Protein 6NYD (pdb70)

Nearest PDB structures (foldseek):
  6nyd-assembly1_C  TM=1.006E+00  e=3.359E-35  Saccharomyces cerevisiae S288C
  6nya-assembly2_F  TM=9.955E-01  e=5.295E-30  Saccharomyces cerevisiae S288C
  6nya-assembly1_C  TM=9.911E-01  e=9.909E-30  Saccharomyces cerevisiae S288C
  5d2m-assembly2_D  TM=8.992E-01  e=8.492E-16  Homo sapiens
  2grr-assembly1_A  TM=9.008E-01  e=1.162E-15  Homo sapiens

Structure (mmCIF, N/CA/C/O backbone):
data_6NYD
#
_entry.id   6NYD
#
_cell.length_a   40.084
_cell.length_b   49.022
_cell.length_c   103.684
_cell.angle_alpha   90.00
_cell.angle_beta   90.00
_cell.angle_gamma   90.00
#
_symmetry.space_group_name_H-M   'P 21 21 21'
#
loop_
_entity.id
_entity.type
_entity.pdbx_description
1 polymer 'Ubiquitin-conjugating enzyme E2-34 kDa'
2 non-polymer 'ZINC ION'
3 non-polymer 'ACETATE ION'
4 water water
#
loop_
_atom_site.group_PDB
_atom_site.id
_atom_site.type_symbol
_atom_site.label_atom_id
_atom_site.label_alt_id
_atom_site.label_comp_id
_atom_site.label_asym_id
_atom_site.label_entity_id
_atom_site.label_seq_id
_atom_site.pdbx_PDB_ins_code
_atom_site.Cartn_x
_atom_site.Cartn_y
_atom_site.Cartn_z
_atom_site.occupancy
_atom_site.B_iso_or_equiv
_atom_site.auth_seq_id
_atom_site.auth_comp_id
_atom_site.auth_asym_id
_atom_site.auth_atom_id
_atom_site.pdbx_PDB_model_num
ATOM 1 N N . SER A 1 5 ? 11.382 -5.885 7.661 1.00 45.97 3 SER C N 1
ATOM 2 C CA . SER A 1 5 ? 10.363 -6.601 8.463 1.00 70.01 3 SER C CA 1
ATOM 3 C C . SER A 1 5 ? 9.219 -7.142 7.619 1.00 62.01 3 SER C C 1
ATOM 4 O O . SER A 1 5 ? 9.104 -8.348 7.429 1.00 50.87 3 SER C O 1
ATOM 11 N N . ARG A 1 6 ? 8.329 -6.267 7.148 1.00 51.50 4 ARG C N 1
ATOM 12 C CA . ARG A 1 6 ? 7.584 -6.627 5.947 1.00 47.51 4 ARG C CA 1
ATOM 13 C C . ARG A 1 6 ? 8.561 -6.870 4.793 1.00 41.88 4 ARG C C 1
ATOM 14 O O . ARG A 1 6 ? 8.401 -7.819 4.004 1.00 38.46 4 ARG C O 1
ATOM 35 N N . LYS A 1 7 ? 9.592 -6.033 4.695 1.00 38.84 5 LYS C N 1
ATOM 36 C CA . LYS A 1 7 ? 10.665 -6.272 3.727 1.00 33.24 5 LYS C CA 1
ATOM 37 C C . LYS A 1 7 ? 11.360 -7.612 3.972 1.00 34.89 5 LYS C C 1
ATOM 38 O O . LYS A 1 7 ? 11.655 -8.354 3.021 1.00 31.90 5 LYS C O 1
ATOM 57 N N . SER A 1 8 ? 11.622 -7.954 5.233 1.00 34.28 6 SER C N 1
ATOM 58 C CA A SER A 1 8 ? 12.239 -9.244 5.528 0.56 30.52 6 SER C CA 1
ATOM 59 C CA B SER A 1 8 ? 12.238 -9.248 5.535 0.44 29.67 6 SER C CA 1
ATOM 60 C C . SER A 1 8 ? 11.341 -10.400 5.084 1.00 34.10 6 SER C C 1
ATOM 61 O O . SER A 1 8 ? 11.785 -11.326 4.388 1.00 30.66 6 SER C O 1
ATOM 74 N N . THR A 1 9 ? 10.064 -10.359 5.453 1.00 32.77 7 THR C N 1
ATOM 75 C CA . THR A 1 9 ? 9.140 -11.403 5.013 1.00 29.89 7 THR C CA 1
ATOM 76 C C . THR A 1 9 ? 9.071 -11.510 3.498 1.00 31.83 7 THR C C 1
ATOM 77 O O . THR A 1 9 ? 9.041 -12.614 2.949 1.00 28.82 7 THR C O 1
ATOM 88 N N . ALA A 1 10 ? 9.003 -10.371 2.798 1.00 32.14 8 ALA C N 1
ATOM 89 C CA . ALA A 1 10 ? 8.929 -10.389 1.346 1.00 28.99 8 ALA C CA 1
ATOM 90 C C . ALA A 1 10 ? 10.155 -11.044 0.755 1.00 26.57 8 ALA C C 1
ATOM 91 O O . ALA A 1 10 ? 10.059 -11.844 -0.177 1.00 25.67 8 ALA C O 1
ATOM 98 N N . SER A 1 11 ? 11.317 -10.733 1.315 1.00 24.95 9 SER C N 1
ATOM 99 C CA . SER A 1 11 ? 12.555 -11.251 0.744 1.00 24.19 9 SER C CA 1
ATOM 100 C C . SER A 1 11 ? 12.669 -12.766 0.900 1.00 26.22 9 SER C C 1
ATOM 101 O O . SER A 1 11 ? 13.192 -13.450 0.002 1.00 26.65 9 SER C O 1
ATOM 109 N N . SER A 1 12 ? 12.137 -13.306 1.986 1.00 25.60 10 SER C N 1
ATOM 110 C CA A SER A 1 12 ? 12.150 -14.753 2.182 0.77 28.91 10 SER C CA 1
ATOM 111 C CA B SER A 1 12 ? 12.141 -14.751 2.190 0.23 27.07 10 SER C CA 1
ATOM 112 C C . SER A 1 12 ? 11.171 -15.428 1.236 1.00 29.28 10 SER C C 1
ATOM 113 O O . SER A 1 12 ? 11.496 -16.467 0.633 1.00 27.56 10 SER C O 1
ATOM 126 N N . LEU A 1 13 ? 10.000 -14.830 1.054 1.00 27.99 11 LEU C N 1
ATOM 127 C CA A LEU A 1 13 ? 9.048 -15.391 0.104 0.57 26.76 11 LEU C CA 1
ATOM 128 C CA B LEU A 1 13 ? 9.043 -15.387 0.103 0.43 26.78 11 LEU C CA 1
ATOM 129 C C . LEU A 1 13 ? 9.606 -15.368 -1.316 1.00 29.34 11 LEU C C 1
ATOM 130 O O . LEU A 1 13 ? 9.461 -16.338 -2.077 1.00 28.37 11 LEU C O 1
ATOM 159 N N . LEU A 1 14 ? 10.232 -14.263 -1.710 1.00 24.08 12 LEU C N 1
ATOM 160 C CA . LEU A 1 14 ? 10.798 -14.177 -3.047 1.00 25.10 12 LEU C CA 1
ATOM 161 C C . LEU A 1 14 ? 11.934 -15.164 -3.226 1.00 25.64 12 LEU C C 1
ATOM 162 O O . LEU A 1 14 ? 12.089 -15.743 -4.305 1.00 26.42 12 LEU C O 1
ATOM 178 N N . LEU A 1 15 ? 12.753 -15.356 -2.196 1.00 25.80 13 LEU C N 1
ATOM 179 C CA . LEU A 1 15 ? 13.846 -16.318 -2.313 1.00 26.45 13 LEU C CA 1
ATOM 180 C C . LEU A 1 15 ? 13.317 -17.738 -2.516 1.00 27.08 13 LEU C C 1
ATOM 181 O O . LEU A 1 15 ? 13.85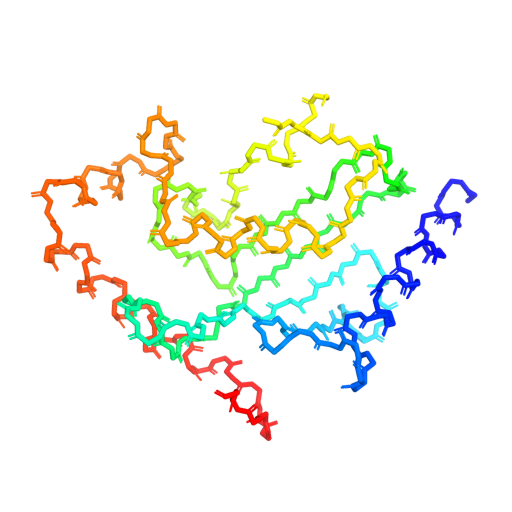3 -18.497 -3.332 1.00 29.95 13 LEU C O 1
ATOM 197 N N . ARG A 1 16 ? 12.233 -18.088 -1.841 1.00 27.94 14 ARG C N 1
ATOM 198 C CA . ARG A 1 16 ? 11.646 -19.419 -2.018 1.00 33.07 14 ARG C CA 1
ATOM 199 C C . ARG A 1 16 ? 11.252 -19.627 -3.470 1.00 33.37 14 ARG C C 1
ATOM 200 O O . ARG A 1 16 ? 11.580 -20.654 -4.076 1.00 36.11 14 ARG C O 1
ATOM 221 N N . GLN A 1 17 ? 10.581 -18.632 -4.053 1.00 26.65 15 GLN C N 1
ATOM 222 C CA . GLN A 1 17 ? 10.161 -18.723 -5.446 1.00 30.91 15 GLN C CA 1
ATOM 223 C C . GLN A 1 17 ? 11.339 -18.667 -6.398 1.00 29.91 15 GLN C C 1
ATOM 224 O O . GLN A 1 17 ? 11.362 -19.378 -7.413 1.00 32.32 15 GLN C O 1
ATOM 238 N N . TYR A 1 18 ? 12.319 -17.815 -6.111 1.00 28.62 16 TYR C N 1
ATOM 239 C CA . TYR A 1 18 ? 13.515 -17.810 -6.932 1.00 29.63 16 TYR C CA 1
ATOM 240 C C . TYR A 1 18 ? 14.116 -19.203 -7.002 1.00 36.40 16 TYR C C 1
ATOM 241 O O . TYR A 1 18 ? 14.517 -19.670 -8.072 1.00 33.27 16 TYR C O 1
ATOM 259 N N . ARG A 1 19 ? 14.223 -19.868 -5.855 1.00 32.54 17 ARG C N 1
ATOM 260 C CA . ARG A 1 19 ? 14.873 -21.176 -5.835 1.00 42.46 17 ARG C CA 1
ATOM 261 C C . ARG A 1 19 ? 14.088 -22.193 -6.650 1.00 45.13 17 ARG C C 1
ATOM 262 O O . ARG A 1 19 ? 14.671 -23.012 -7.362 1.00 45.30 17 ARG C O 1
ATOM 283 N N . GLU A 1 20 ? 12.767 -22.140 -6.579 1.00 35.30 18 GLU C N 1
ATOM 284 C CA . GLU A 1 20 ? 11.950 -23.021 -7.400 1.00 45.53 18 GLU C CA 1
ATOM 285 C C . GLU A 1 20 ? 12.182 -22.767 -8.888 1.00 58.17 18 GLU C C 1
ATOM 286 O O . GLU A 1 20 ? 12.343 -23.711 -9.665 1.00 62.04 18 GLU C O 1
ATOM 298 N N . LEU A 1 21 ? 12.195 -21.494 -9.307 1.00 34.83 19 LEU C N 1
ATOM 299 C CA . LEU A 1 21 ? 12.330 -21.148 -10.716 1.00 37.35 19 LEU C CA 1
ATOM 300 C C . LEU A 1 21 ? 13.758 -21.238 -11.225 1.00 38.86 19 LEU C C 1
ATOM 301 O O . LEU A 1 21 ? 13.983 -21.032 -12.423 1.00 37.83 19 LEU C O 1
ATOM 317 N N . THR A 1 22 ? 14.728 -21.520 -10.350 1.00 35.84 20 THR C N 1
ATOM 318 C CA . THR A 1 22 ? 16.091 -21.736 -10.796 1.00 33.05 20 THR C CA 1
ATOM 319 C C . THR A 1 22 ? 16.653 -23.096 -10.414 1.00 45.82 20 THR C C 1
ATOM 320 O O . THR A 1 22 ? 17.747 -23.437 -10.866 1.00 45.40 20 THR C O 1
ATOM 331 N N . ASP A 1 23 ? 15.950 -23.877 -9.636 1.00 43.35 21 ASP C N 1
ATOM 332 C CA . ASP A 1 23 ? 16.454 -25.203 -9.289 1.00 53.35 21 ASP C CA 1
ATOM 333 C C . ASP A 1 23 ? 16.405 -26.090 -10.531 1.00 54.21 21 ASP C C 1
ATOM 334 O O . ASP A 1 23 ? 15.379 -26.127 -11.212 1.00 48.02 21 ASP C O 1
ATOM 343 N N . PRO A 1 24 ? 17.478 -26.813 -10.860 1.00 63.67 22 PRO C N 1
ATOM 344 C CA . PRO A 1 24 ? 17.474 -27.591 -12.110 1.00 69.30 22 PRO C CA 1
ATOM 345 C C . PRO A 1 24 ? 16.238 -28.451 -12.320 1.00 66.50 22 PRO C C 1
ATOM 346 O O . PRO A 1 24 ? 15.828 -28.641 -13.472 1.00 67.57 22 PRO C O 1
ATOM 357 N N . LYS A 1 25 ? 15.624 -28.980 -11.263 1.00 62.62 23 LYS C N 1
ATOM 358 C CA . LYS A 1 25 ? 14.491 -29.879 -11.453 1.00 65.91 23 LYS C CA 1
ATOM 359 C C . LYS A 1 25 ? 13.147 -29.167 -11.422 1.00 67.77 23 LYS C C 1
ATOM 360 O O . LYS A 1 25 ? 12.136 -29.780 -11.774 1.00 75.22 23 LYS C O 1
ATOM 379 N N . LYS A 1 26 ? 13.103 -27.898 -11.010 1.00 52.52 24 LYS C N 1
ATOM 380 C CA . LYS A 1 26 ? 11.851 -27.160 -10.941 1.00 52.30 24 LYS C CA 1
ATOM 381 C C . LYS A 1 26 ? 11.789 -26.023 -11.944 1.00 46.67 24 LYS C C 1
ATOM 382 O O . LYS A 1 26 ? 10.702 -25.468 -12.153 1.00 51.93 24 LYS C O 1
ATOM 401 N N . ALA A 1 27 ? 12.916 -25.663 -12.556 1.00 51.94 25 ALA C N 1
ATOM 402 C CA . ALA A 1 27 ? 12.944 -24.516 -13.456 1.00 46.76 25 ALA C CA 1
ATOM 403 C C . ALA A 1 27 ? 12.075 -24.765 -14.675 1.00 52.36 25 ALA C C 1
ATOM 404 O O . ALA A 1 27 ? 11.917 -25.899 -15.148 1.00 44.01 25 ALA C O 1
ATOM 411 N N . ILE A 1 28 ? 11.539 -23.675 -15.202 1.00 39.38 26 ILE C N 1
ATOM 412 C CA . ILE A 1 28 ? 10.693 -23.694 -16.389 1.00 39.21 26 ILE C CA 1
ATOM 413 C C . ILE A 1 28 ? 11.543 -23.213 -17.561 1.00 39.19 26 ILE C C 1
ATOM 414 O O . ILE A 1 28 ? 12.088 -22.103 -17.492 1.00 37.86 26 ILE C O 1
ATOM 430 N N . PRO A 1 29 ? 11.706 -24.004 -18.623 1.00 41.03 27 PRO C N 1
ATOM 431 C CA . PRO A 1 29 ? 12.647 -23.616 -19.689 1.00 41.69 27 PRO C CA 1
ATOM 432 C C . PRO A 1 29 ? 12.271 -22.330 -20.407 1.00 40.60 27 PRO C C 1
ATOM 433 O O . PRO A 1 29 ? 13.141 -21.718 -21.033 1.00 40.58 27 PRO C O 1
ATOM 444 N N . SER A 1 30 ? 11.011 -21.909 -20.341 1.00 38.65 28 SER C N 1
ATOM 445 C CA . SER A 1 30 ? 10.595 -20.662 -20.974 1.00 37.52 28 SER C CA 1
ATOM 446 C C . SER A 1 30 ? 11.210 -19.423 -20.305 1.00 36.21 28 SER C C 1
ATOM 447 O O . SER A 1 30 ? 11.155 -18.334 -20.880 1.00 35.92 28 SER C O 1
ATOM 455 N N . PHE A 1 31 ? 11.717 -19.542 -19.087 1.00 35.68 29 PHE C N 1
ATOM 456 C CA . PHE A 1 31 ? 12.072 -18.380 -18.280 1.00 34.44 29 PHE C CA 1
ATOM 457 C C . PHE A 1 31 ? 13.452 -18.571 -17.691 1.00 39.99 29 PHE C C 1
ATOM 458 O O . PHE A 1 31 ? 13.635 -19.431 -16.833 1.00 39.54 29 PHE C O 1
ATOM 475 N N . HIS A 1 32 ? 14.392 -17.734 -18.088 1.00 35.69 30 HIS C N 1
ATOM 476 C CA . HIS A 1 32 ? 15.723 -17.742 -17.495 1.00 36.56 30 HIS C CA 1
ATOM 477 C C . HIS A 1 32 ? 15.809 -16.623 -16.462 1.00 37.39 30 HIS C C 1
ATOM 478 O O . HIS A 1 32 ? 15.609 -15.446 -16.793 1.00 36.54 30 HIS C O 1
ATOM 492 N N . ILE A 1 33 ? 16.087 -16.983 -15.218 1.00 35.05 31 ILE C N 1
ATOM 493 C CA . ILE A 1 33 ? 15.943 -16.062 -14.098 1.00 33.91 31 ILE C CA 1
ATOM 494 C C . ILE A 1 33 ? 17.313 -15.803 -13.485 1.00 34.93 31 ILE C C 1
ATOM 495 O O . ILE A 1 33 ? 18.053 -16.753 -13.203 1.00 36.16 31 ILE C O 1
ATOM 511 N N . GLU A 1 34 ? 17.639 -14.531 -13.287 1.00 34.78 32 GLU C N 1
ATOM 512 C CA . GLU A 1 34 ? 18.829 -14.108 -12.549 1.00 35.77 32 GLU C CA 1
ATOM 513 C C . GLU A 1 34 ? 18.448 -12.949 -11.640 1.00 34.87 32 GLU C C 1
ATOM 514 O O . GLU A 1 34 ? 17.421 -12.311 -11.833 1.00 33.85 32 GLU C O 1
ATOM 526 N N . LEU A 1 35 ? 19.254 -12.689 -10.613 1.00 35.51 33 LEU C N 1
ATOM 527 C CA . LEU A 1 35 ? 19.032 -11.503 -9.796 1.00 35.17 33 LEU C CA 1
ATOM 528 C C . LEU A 1 35 ? 19.921 -10.362 -10.274 1.00 36.66 33 LEU C C 1
ATOM 529 O O . LEU A 1 35 ? 21.034 -10.589 -10.739 1.00 38.23 33 LEU C O 1
ATOM 545 N N . GLU A 1 36 ? 19.456 -9.135 -10.099 1.00 36.61 34 GLU C N 1
ATOM 546 C CA . GLU A 1 36 ? 20.320 -7.996 -10.386 1.00 38.58 34 GLU C CA 1
ATOM 547 C C . GLU A 1 36 ? 21.571 -8.099 -9.521 1.00 39.87 34 GLU C C 1
ATOM 548 O O . GLU A 1 36 ? 21.482 -8.346 -8.322 1.00 39.22 34 GLU C O 1
ATOM 560 N N . ASP A 1 37 ? 22.746 -7.904 -10.137 1.00 42.06 35 ASP C N 1
ATOM 561 C CA . ASP A 1 37 ? 24.035 -8.016 -9.446 1.00 43.77 35 ASP C CA 1
ATOM 562 C C . ASP A 1 37 ? 24.230 -9.367 -8.774 1.00 48.36 35 ASP C C 1
ATOM 563 O O . ASP A 1 37 ? 25.088 -9.507 -7.887 1.00 44.20 35 ASP C O 1
ATOM 572 N N . ASP A 1 38 ? 23.477 -10.371 -9.210 1.00 41.48 36 ASP C N 1
ATOM 573 C CA A ASP A 1 38 ? 23.513 -11.707 -8.632 0.47 41.11 36 ASP C CA 1
ATOM 574 C CA B ASP A 1 38 ? 23.509 -11.711 -8.634 0.53 41.10 36 ASP C CA 1
ATOM 575 C C . ASP A 1 38 ? 23.134 -11.712 -7.154 1.00 40.33 36 ASP C C 1
ATOM 576 O O . ASP A 1 38 ? 23.371 -12.694 -6.463 1.00 44.14 36 ASP C O 1
ATOM 591 N N . SER A 1 39 ? 22.523 -10.642 -6.649 1.00 39.55 37 SER C N 1
ATOM 592 C CA . SER A 1 39 ? 22.240 -10.620 -5.215 1.00 39.32 37 SER C CA 1
ATOM 593 C C . SER A 1 39 ? 20.987 -9.869 -4.779 1.00 38.00 37 SER C C 1
ATOM 594 O O . SER A 1 39 ? 20.548 -10.054 -3.644 1.00 38.69 37 SER C O 1
ATOM 602 N N . ASN A 1 40 ? 20.376 -9.051 -5.643 1.00 36.20 38 ASN C N 1
ATOM 603 C CA . ASN A 1 40 ? 19.232 -8.223 -5.237 1.00 35.75 38 ASN C CA 1
ATOM 604 C C . ASN A 1 40 ? 17.955 -9.030 -5.406 1.00 27.13 38 ASN C C 1
ATOM 605 O O . ASN A 1 40 ? 17.457 -9.153 -6.515 1.00 27.79 38 ASN C O 1
ATOM 616 N N . ILE A 1 41 ? 17.401 -9.538 -4.294 1.00 29.20 39 ILE C N 1
ATOM 617 C CA . ILE A 1 41 ? 16.218 -10.388 -4.417 1.00 25.20 39 ILE C CA 1
ATOM 618 C C . ILE A 1 41 ? 14.999 -9.602 -4.848 1.00 27.81 39 ILE C C 1
ATOM 619 O O . ILE A 1 41 ? 13.993 -10.200 -5.242 1.00 25.84 39 ILE C O 1
ATOM 635 N N . PHE A 1 42 ? 15.054 -8.279 -4.820 1.00 25.72 40 PHE C N 1
ATOM 636 C CA . PHE A 1 42 ? 13.889 -7.491 -5.230 1.00 25.58 40 PHE C CA 1
ATOM 637 C C . PHE A 1 42 ? 13.924 -7.031 -6.669 1.00 27.46 40 PHE C C 1
ATOM 638 O O . PHE A 1 42 ? 12.969 -6.376 -7.111 1.00 28.95 40 PHE C O 1
ATOM 655 N N . THR A 1 43 ? 14.995 -7.311 -7.417 1.00 24.57 41 THR C N 1
ATOM 656 C CA . THR A 1 43 ? 15.033 -6.951 -8.827 1.00 24.06 41 THR C CA 1
ATOM 657 C C . THR A 1 43 ? 15.574 -8.146 -9.586 1.00 24.76 41 THR C C 1
ATOM 658 O O . THR A 1 43 ? 16.749 -8.508 -9.421 1.00 27.05 41 THR C O 1
ATOM 669 N N . TRP A 1 44 ? 14.725 -8.753 -10.421 1.00 23.93 42 TRP C N 1
ATOM 670 C CA . TRP A 1 44 ? 15.121 -9.942 -11.182 1.00 23.34 42 TRP C CA 1
ATOM 671 C C . TRP A 1 44 ? 15.317 -9.573 -12.650 1.00 26.47 42 TRP C C 1
ATOM 672 O O . TRP A 1 44 ? 14.474 -8.903 -13.233 1.00 26.06 42 TRP C O 1
ATOM 693 N N . ASN A 1 45 ? 16.399 -10.063 -13.253 1.00 25.70 43 ASN C N 1
ATOM 694 C CA . ASN A 1 45 ? 16.604 -9.941 -14.695 1.00 24.84 43 ASN C CA 1
ATOM 695 C C . ASN A 1 45 ? 16.158 -11.256 -15.320 1.00 27.58 43 ASN C C 1
ATOM 696 O O . ASN A 1 45 ? 16.646 -12.330 -14.973 1.00 30.78 43 ASN C O 1
ATOM 707 N N . ILE A 1 46 ? 15.182 -11.175 -16.197 1.00 26.12 44 ILE C N 1
ATOM 708 C CA . ILE A 1 46 ? 14.526 -12.348 -16.737 1.00 26.86 44 ILE C CA 1
ATOM 709 C C . ILE A 1 46 ? 14.764 -12.405 -18.233 1.00 31.92 44 ILE C C 1
ATOM 710 O O . ILE A 1 46 ? 14.737 -11.380 -18.916 1.00 32.90 44 ILE C O 1
ATOM 726 N N . GLY A 1 47 ? 15.011 -13.603 -18.737 1.00 27.85 45 GLY C N 1
ATOM 727 C CA . GLY A 1 47 ? 15.057 -13.788 -20.164 1.00 27.76 45 GLY C CA 1
ATOM 728 C C . GLY A 1 47 ? 13.826 -14.582 -20.538 1.00 29.08 45 GLY C C 1
ATOM 729 O O . GLY A 1 47 ? 13.639 -15.677 -20.018 1.00 29.72 45 GLY C O 1
ATOM 733 N N . VAL A 1 48 ? 12.940 -14.024 -21.367 1.00 30.40 46 VAL C N 1
ATOM 734 C CA . VAL A 1 48 ? 11.696 -14.681 -21.740 1.00 25.54 46 VAL C CA 1
ATOM 735 C C . VAL A 1 48 ? 11.885 -15.358 -23.087 1.00 26.74 46 VAL C C 1
ATOM 736 O O . VAL A 1 48 ? 12.301 -14.721 -24.064 1.00 30.40 46 VAL C O 1
ATOM 749 N N . MET A 1 49 ? 11.607 -16.659 -23.130 1.00 29.06 47 MET C N 1
ATOM 750 C CA . MET A 1 49 ? 11.711 -17.426 -24.367 1.00 31.84 47 MET C CA 1
ATOM 751 C C . MET A 1 49 ? 10.332 -17.962 -24.732 1.00 28.86 47 MET C C 1
ATOM 752 O O . MET A 1 49 ? 9.505 -18.243 -23.874 1.00 33.43 47 MET C O 1
ATOM 766 N N . VAL A 1 50 ? 10.088 -18.034 -26.025 1.00 33.98 48 VAL C N 1
ATOM 767 C CA . VAL A 1 50 ? 8.821 -18.520 -26.560 1.00 36.33 48 VAL C CA 1
ATOM 768 C C . VAL A 1 50 ? 9.136 -19.839 -27.244 1.00 35.64 48 VAL C C 1
ATOM 769 O O . VAL A 1 50 ? 9.679 -19.863 -28.354 1.00 39.78 48 VAL C O 1
ATOM 782 N N . LEU A 1 51 ? 8.827 -20.930 -26.552 1.00 35.92 49 LEU C N 1
ATOM 783 C CA . LEU A 1 51 ? 9.198 -22.247 -27.019 1.00 34.61 49 LEU C CA 1
ATOM 784 C C . LEU A 1 51 ? 8.223 -22.788 -28.050 1.00 44.55 49 LEU C C 1
ATOM 785 O O . LEU A 1 51 ? 8.547 -23.769 -28.725 1.00 44.68 49 LEU C O 1
ATOM 801 N N . ASN A 1 52 ? 7.068 -22.138 -28.210 1.00 35.64 50 ASN C N 1
ATOM 802 C CA . ASN A 1 52 ? 6.079 -22.546 -29.210 1.00 40.65 50 ASN C CA 1
ATOM 803 C C . ASN A 1 52 ? 6.625 -22.307 -30.617 1.00 44.52 50 ASN C C 1
ATOM 804 O O . ASN A 1 52 ? 6.737 -21.157 -31.054 1.00 42.69 50 ASN C O 1
ATOM 815 N N . GLU A 1 53 ? 6.904 -23.396 -31.348 1.00 48.58 51 GLU C N 1
ATOM 816 C CA . GLU A 1 53 ? 7.405 -23.305 -32.724 1.00 52.23 51 GLU C CA 1
ATOM 817 C C . GLU A 1 53 ? 6.509 -22.461 -33.628 1.00 54.77 51 GLU C C 1
ATOM 818 O O . GLU A 1 53 ? 6.987 -21.893 -34.617 1.00 51.90 51 GLU C O 1
ATOM 830 N N . ASP A 1 54 ? 5.211 -22.374 -33.315 1.00 57.74 52 ASP C N 1
ATOM 831 C CA . ASP A 1 54 ? 4.272 -21.644 -34.161 1.00 56.60 52 ASP C CA 1
ATOM 832 C C . ASP A 1 54 ? 4.415 -20.138 -34.029 1.00 61.48 52 ASP C C 1
ATOM 833 O O . ASP A 1 54 ? 3.911 -19.401 -34.886 1.00 57.03 52 ASP C O 1
ATOM 842 N N . SER A 1 55 ? 5.067 -19.667 -32.974 1.00 43.63 53 SER C N 1
ATOM 843 C CA . SER A 1 55 ? 4.976 -18.271 -32.617 1.00 43.46 53 SER C CA 1
ATOM 844 C C . SER A 1 55 ? 5.954 -17.468 -33.456 1.00 37.11 53 SER C C 1
ATOM 845 O O . SER A 1 55 ? 7.085 -17.898 -33.701 1.00 45.31 53 SER C O 1
ATOM 853 N N . ILE A 1 56 ? 5.512 -16.296 -33.904 1.00 43.51 54 ILE C N 1
ATOM 854 C CA . ILE A 1 56 ? 6.452 -15.395 -34.554 1.00 41.78 54 ILE C CA 1
ATOM 855 C C . ILE A 1 56 ? 7.574 -14.997 -33.594 1.00 40.51 54 ILE C C 1
ATOM 856 O O . ILE A 1 56 ? 8.620 -14.527 -34.045 1.00 44.22 54 ILE C O 1
ATOM 872 N N . TYR A 1 57 ? 7.386 -15.187 -32.276 1.00 38.96 55 TYR C N 1
ATOM 873 C CA . TYR A 1 57 ? 8.415 -14.876 -31.274 1.00 34.53 55 TYR C CA 1
ATOM 874 C C . TYR A 1 57 ? 9.407 -16.004 -31.067 1.00 39.28 55 TYR C C 1
ATOM 875 O O . TYR A 1 57 ? 10.393 -15.817 -30.345 1.00 36.38 55 TYR C O 1
ATOM 893 N N . HIS A 1 58 ? 9.177 -17.168 -31.663 1.00 39.15 56 HIS C N 1
ATOM 894 C CA . HIS A 1 58 ? 10.020 -18.316 -31.364 1.00 44.49 56 HIS C CA 1
ATOM 895 C C . HIS A 1 58 ? 11.484 -18.052 -31.712 1.00 41.84 56 HIS C C 1
ATOM 896 O O . HIS A 1 58 ? 11.805 -17.531 -32.786 1.00 40.59 56 HIS C O 1
ATOM 910 N N . GLY A 1 59 ? 12.385 -18.446 -30.805 1.00 41.46 57 GLY C N 1
ATOM 911 C CA . GLY A 1 59 ? 13.810 -18.269 -31.012 1.00 47.18 57 GLY C CA 1
ATOM 912 C C . GLY A 1 59 ? 14.371 -17.006 -30.400 1.00 40.57 57 GLY C C 1
ATOM 913 O O . GLY A 1 59 ? 15.601 -16.877 -30.276 1.00 44.70 57 GLY C O 1
ATOM 917 N N . GLY A 1 60 ? 13.520 -16.085 -29.994 1.00 37.13 58 GLY C N 1
ATOM 918 C CA . GLY A 1 60 ? 13.999 -14.902 -29.300 1.00 34.79 58 GLY C CA 1
ATOM 919 C C . GLY A 1 60 ? 14.372 -15.164 -27.857 1.00 35.69 58 GLY C C 1
ATOM 920 O O . GLY A 1 60 ? 14.011 -16.166 -27.241 1.00 36.11 58 GLY C O 1
ATOM 924 N N . PHE A 1 61 ? 15.097 -14.203 -27.294 1.00 32.25 59 PHE C N 1
ATOM 925 C CA . PHE A 1 61 ? 15.512 -14.223 -25.891 1.00 31.69 59 PHE C CA 1
ATOM 926 C C . PHE A 1 61 ? 15.251 -12.791 -25.431 1.00 33.74 59 PHE C C 1
ATOM 927 O O . PHE A 1 61 ? 16.075 -11.909 -25.676 1.00 33.49 59 PHE C O 1
ATOM 944 N N . PHE A 1 62 ? 14.074 -12.557 -24.858 1.00 30.41 60 PHE C N 1
ATOM 945 C CA . PHE A 1 62 ? 13.587 -11.210 -24.622 1.00 28.17 60 PHE C CA 1
ATOM 946 C C . PHE A 1 62 ? 13.906 -10.866 -23.181 1.00 28.15 60 PHE C C 1
ATOM 947 O O . PHE A 1 62 ? 13.282 -11.404 -22.257 1.00 29.16 60 PHE C O 1
ATOM 964 N N . LYS A 1 63 ? 14.866 -9.970 -23.013 1.00 30.57 61 LYS C N 1
ATOM 965 C CA . LYS A 1 63 ? 15.319 -9.562 -21.690 1.00 27.58 61 LYS C CA 1
ATOM 966 C C . LYS A 1 63 ? 14.314 -8.620 -21.060 1.00 25.50 61 LYS C C 1
ATOM 967 O O . LYS A 1 63 ? 13.695 -7.786 -21.737 1.00 27.23 61 LYS C O 1
ATOM 986 N N . ALA A 1 64 ? 14.108 -8.798 -19.762 1.00 26.96 62 ALA C N 1
ATOM 987 C CA . ALA A 1 64 ? 13.161 -8.003 -19.005 1.00 24.11 62 ALA C CA 1
ATOM 988 C C . ALA A 1 64 ? 13.657 -7.856 -17.575 1.00 25.96 62 ALA C C 1
ATOM 989 O O . ALA A 1 64 ? 14.548 -8.580 -17.125 1.00 28.55 62 ALA C O 1
ATOM 996 N N . GLN A 1 65 ? 13.090 -6.877 -16.883 1.00 25.66 63 GLN C N 1
ATOM 997 C CA . GLN A 1 65 ? 13.392 -6.641 -15.477 1.00 25.87 63 GLN C CA 1
ATOM 998 C C . GLN A 1 65 ? 12.079 -6.647 -14.721 1.00 27.15 63 GLN C C 1
ATOM 999 O O . GLN A 1 65 ? 11.136 -5.950 -15.118 1.00 26.73 63 GLN C O 1
ATOM 1013 N N . MET A 1 66 ? 12.026 -7.428 -13.638 1.00 26.05 64 MET C N 1
ATOM 1014 C CA . MET A 1 66 ? 10.851 -7.522 -12.778 1.00 23.89 64 MET C CA 1
ATOM 1015 C C . MET A 1 66 ? 11.242 -6.978 -11.413 1.00 30.59 64 MET C C 1
ATOM 1016 O O . MET A 1 66 ? 12.164 -7.500 -10.775 1.00 29.05 64 MET C O 1
ATOM 1030 N N . ARG A 1 67 ? 10.588 -5.904 -10.993 1.00 25.00 65 ARG C N 1
ATOM 1031 C CA . ARG A 1 67 ? 10.897 -5.215 -9.745 1.00 24.51 65 ARG C CA 1
ATOM 1032 C C . ARG A 1 67 ? 9.775 -5.512 -8.763 1.00 28.47 65 ARG C C 1
ATOM 1033 O O . ARG A 1 67 ? 8.595 -5.333 -9.094 1.00 28.09 65 ARG C O 1
ATOM 1054 N N . PHE A 1 68 ? 10.147 -5.962 -7.572 1.00 24.78 66 PHE C N 1
ATOM 1055 C CA . PHE A 1 68 ? 9.205 -6.372 -6.541 1.00 24.17 66 PHE C CA 1
ATOM 1056 C C . PHE A 1 68 ? 9.126 -5.336 -5.431 1.00 26.11 66 PHE C C 1
ATOM 1057 O O . PHE A 1 68 ? 10.153 -4.823 -4.974 1.00 29.28 66 PHE C O 1
ATOM 1074 N N . PRO A 1 69 ? 7.938 -5.038 -4.944 1.00 26.54 67 PRO C N 1
ATOM 1075 C CA . PRO A 1 69 ? 7.799 -4.102 -3.829 1.00 28.47 67 PRO C CA 1
ATOM 1076 C C . PRO A 1 69 ? 8.180 -4.765 -2.519 1.00 29.64 67 PRO C C 1
ATOM 1077 O O . PRO A 1 69 ? 8.146 -5.990 -2.395 1.00 28.71 67 PRO C O 1
ATOM 1088 N N . GLU A 1 70 ? 8.504 -3.933 -1.523 1.00 29.14 68 GLU C N 1
ATOM 1089 C CA . GLU A 1 70 ? 8.970 -4.446 -0.244 1.00 30.56 68 GLU C CA 1
ATOM 1090 C C . GLU A 1 70 ? 7.849 -5.055 0.589 1.00 31.36 68 GLU C C 1
ATOM 1091 O O . GLU A 1 70 ? 8.131 -5.674 1.617 1.00 37.24 68 GLU C O 1
ATOM 1103 N N . ASP A 1 71 ? 6.600 -4.958 0.138 1.00 30.16 69 ASP C N 1
ATOM 1104 C CA . ASP A 1 71 ? 5.477 -5.622 0.804 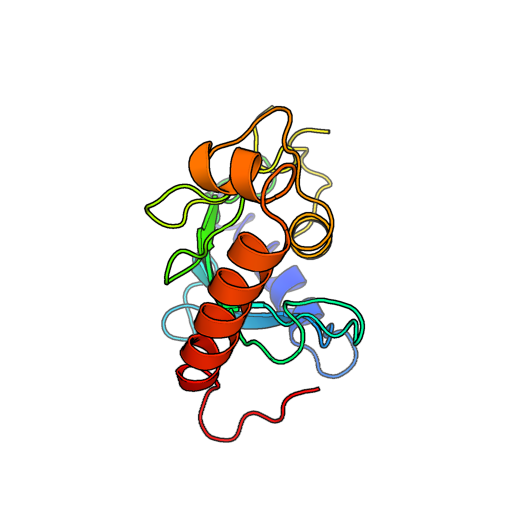1.00 32.92 69 ASP C CA 1
ATOM 1105 C C . ASP A 1 71 ? 4.943 -6.795 -0.016 1.00 31.26 69 ASP C C 1
ATOM 1106 O O . ASP A 1 71 ? 3.858 -7.308 0.260 1.00 32.47 69 ASP C O 1
ATOM 1115 N N . PHE A 1 72 ? 5.699 -7.257 -0.999 1.00 28.02 70 PHE C N 1
ATOM 1116 C CA . PHE A 1 72 ? 5.329 -8.447 -1.747 1.00 29.88 70 PHE C CA 1
ATOM 1117 C C . PHE A 1 72 ? 4.951 -9.564 -0.762 1.00 29.55 70 PHE C C 1
ATOM 1118 O O . PHE A 1 72 ? 5.673 -9.815 0.188 1.00 31.34 70 PHE C O 1
ATOM 1135 N N . PRO A 1 73 ? 3.842 -10.292 -1.030 1.00 27.99 71 PRO C N 1
ATOM 1136 C CA . PRO A 1 73 ? 2.953 -10.342 -2.185 1.00 29.88 71 PRO C CA 1
ATOM 1137 C C . PRO A 1 73 ? 1.688 -9.492 -2.020 1.00 26.47 71 PRO C C 1
ATOM 1138 O O . PRO A 1 73 ? 0.708 -9.698 -2.726 1.00 28.87 71 PRO C O 1
ATOM 1149 N N . PHE A 1 74 ? 1.718 -8.528 -1.114 1.00 28.53 72 PHE C N 1
ATOM 1150 C CA . PHE A 1 74 ? 0.528 -7.722 -0.876 1.00 32.87 72 PHE C CA 1
ATOM 1151 C C . PHE A 1 74 ? 0.375 -6.599 -1.886 1.00 34.68 72 PHE C C 1
ATOM 1152 O O . PHE A 1 74 ? -0.659 -5.938 -1.909 1.00 32.47 72 PHE C O 1
ATOM 1169 N N A SER A 1 75 ? 1.364 -6.403 -2.753 0.52 28.66 73 SER C N 1
ATOM 1170 N N B SER A 1 75 ? 1.354 -6.390 -2.748 0.48 26.04 73 SER C N 1
ATOM 1171 C CA A SER A 1 75 ? 1.348 -5.458 -3.857 0.52 25.32 73 SER C CA 1
ATOM 1172 C CA B SER A 1 75 ? 1.180 -5.515 -3.889 0.48 24.31 73 SER C CA 1
ATOM 1173 C C A SER A 1 75 ? 2.009 -6.130 -5.052 0.52 25.66 73 SER C C 1
ATOM 1174 C C B SER A 1 75 ? 1.990 -6.094 -5.038 0.48 25.95 73 SER C C 1
ATOM 1175 O O A SER A 1 75 ? 2.864 -7.005 -4.865 0.52 31.10 73 SER C O 1
ATOM 1176 O O B SER A 1 75 ? 2.918 -6.883 -4.808 0.48 24.30 73 SER C O 1
ATOM 1191 N N . PRO A 1 76 ? 1.647 -5.752 -6.275 1.00 26.90 74 PRO C N 1
ATOM 1192 C CA . PRO A 1 76 ? 2.194 -6.444 -7.442 1.00 26.34 74 PRO C CA 1
ATOM 1193 C C . PRO A 1 76 ? 3.596 -5.989 -7.806 1.00 25.35 74 PRO C C 1
ATOM 1194 O O . PRO A 1 76 ? 3.987 -4.823 -7.607 1.00 26.29 74 PRO C O 1
ATOM 1205 N N . PRO A 1 77 ? 4.346 -6.858 -8.457 1.00 26.18 75 PRO C N 1
ATOM 1206 C CA . PRO A 1 77 ? 5.567 -6.412 -9.120 1.00 26.78 75 PRO C CA 1
ATO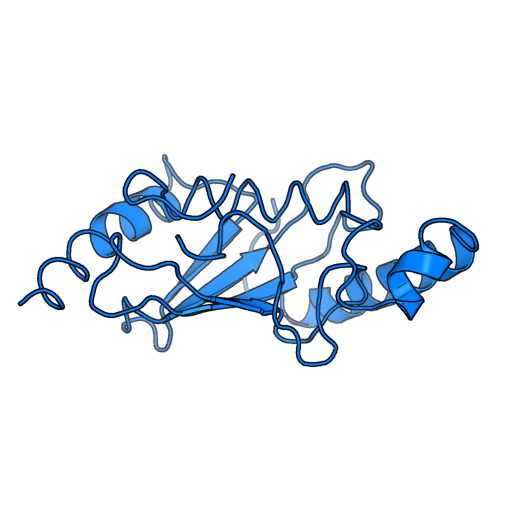M 1207 C C . PRO A 1 77 ? 5.260 -5.587 -10.349 1.00 28.15 75 PRO C C 1
ATOM 1208 O O . PRO A 1 77 ? 4.131 -5.495 -10.831 1.00 25.11 75 PRO C O 1
ATOM 1219 N N . GLN A 1 78 ? 6.332 -4.984 -10.873 1.00 25.80 76 GLN C N 1
ATOM 1220 C CA . GLN A 1 78 ? 6.359 -4.331 -12.165 1.00 25.10 76 GLN C CA 1
ATOM 1221 C C . GLN A 1 78 ? 7.241 -5.125 -13.114 1.00 24.20 76 GLN C C 1
ATOM 1222 O O . GLN A 1 78 ? 8.202 -5.746 -12.670 1.00 26.40 76 GLN C O 1
ATOM 1236 N N . PHE A 1 79 ? 6.918 -5.082 -14.401 1.00 24.54 77 PHE C N 1
ATOM 1237 C CA . PHE A 1 79 ? 7.611 -5.873 -15.404 1.00 23.72 77 PHE C CA 1
ATOM 1238 C C . PHE A 1 79 ? 7.886 -4.972 -16.592 1.00 25.71 77 PHE C C 1
ATOM 1239 O O . PHE A 1 79 ? 6.970 -4.317 -17.099 1.00 26.88 77 PHE C O 1
ATOM 1256 N N . ARG A 1 80 ? 9.150 -4.924 -17.025 1.00 24.35 78 ARG C N 1
ATOM 1257 C CA . ARG A 1 80 ? 9.573 -4.048 -18.120 1.00 24.54 78 ARG C CA 1
ATOM 1258 C C . ARG A 1 80 ? 10.441 -4.846 -19.076 1.00 23.83 78 ARG C C 1
ATOM 1259 O O . ARG A 1 80 ? 11.460 -5.427 -18.669 1.00 26.90 78 ARG C O 1
ATOM 1280 N N . PHE A 1 81 ? 10.062 -4.858 -20.360 1.00 26.04 79 PHE C N 1
ATOM 1281 C CA . PHE A 1 81 ? 10.954 -5.377 -21.384 1.00 26.10 79 PHE C CA 1
ATOM 1282 C C . PHE A 1 81 ? 12.100 -4.388 -21.616 1.00 25.91 79 PHE C C 1
ATOM 1283 O O . PHE A 1 81 ? 11.890 -3.168 -21.754 1.00 28.35 79 PHE C O 1
ATOM 1300 N N . THR A 1 82 ? 13.303 -4.929 -21.659 1.00 27.76 80 THR C N 1
ATOM 1301 C CA . THR A 1 82 ? 14.534 -4.156 -21.773 1.00 31.03 80 THR C CA 1
ATOM 1302 C C . THR A 1 82 ? 15.418 -4.809 -22.826 1.00 33.38 80 THR C C 1
ATOM 1303 O O . THR A 1 82 ? 16.231 -5.674 -22.496 1.00 33.06 80 THR C O 1
ATOM 1314 N N . PRO A 1 83 ? 15.304 -4.378 -24.096 1.00 35.55 81 PRO C N 1
ATOM 1315 C CA . PRO A 1 83 ? 14.532 -3.242 -24.608 1.00 34.24 81 PRO C CA 1
ATOM 1316 C C . PRO A 1 83 ? 13.088 -3.522 -24.828 1.00 37.31 81 PRO C C 1
ATOM 1317 O O . PRO A 1 83 ? 12.616 -4.661 -24.831 1.00 30.41 81 PRO C O 1
ATOM 1328 N N . ALA A 1 84 ? 12.376 -2.427 -25.048 1.00 34.02 82 ALA C N 1
ATOM 1329 C CA . ALA A 1 84 ? 10.976 -2.507 -25.374 1.00 36.37 82 ALA C CA 1
ATOM 1330 C C . ALA A 1 84 ? 10.813 -3.349 -26.629 1.00 34.50 82 ALA C C 1
ATOM 1331 O O . ALA A 1 84 ? 11.713 -3.430 -27.486 1.00 36.93 82 ALA C O 1
ATOM 1338 N N . ILE A 1 85 ? 9.673 -4.017 -26.700 1.00 35.69 83 ILE C N 1
ATOM 1339 C CA . ILE A 1 85 ? 9.273 -4.761 -27.879 1.00 35.56 83 ILE C CA 1
ATOM 1340 C C . ILE A 1 85 ? 7.965 -4.184 -28.393 1.00 34.68 83 ILE C C 1
ATOM 1341 O O . ILE A 1 85 ? 7.214 -3.525 -27.667 1.00 39.34 83 ILE C O 1
ATOM 1357 N N . TYR A 1 86 ? 7.710 -4.437 -29.675 1.00 36.48 84 TYR C N 1
ATOM 1358 C CA . TYR A 1 86 ? 6.509 -3.964 -30.359 1.00 36.08 84 TYR C CA 1
ATOM 1359 C C . TYR A 1 86 ? 5.386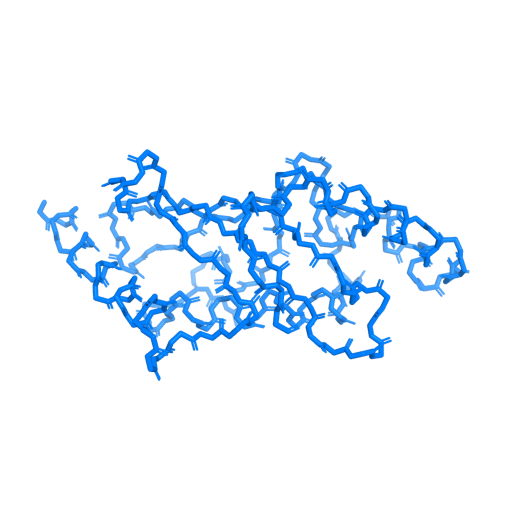 -4.950 -30.105 1.00 41.31 84 TYR C C 1
ATOM 1360 O O . TYR A 1 86 ? 5.384 -6.064 -30.640 1.00 43.48 84 TYR C O 1
ATOM 1378 N N . HIS A 1 87 ? 4.434 -4.544 -29.277 1.00 30.60 85 HIS C N 1
ATOM 1379 C CA . HIS A 1 87 ? 3.395 -5.440 -28.833 1.00 28.22 85 HIS C CA 1
ATOM 1380 C C . HIS A 1 87 ? 2.253 -4.556 -28.384 1.00 28.48 85 HIS C C 1
ATOM 1381 O O . HIS A 1 87 ? 2.512 -3.484 -27.818 1.00 28.42 85 HIS C O 1
ATOM 1395 N N . PRO A 1 88 ? 1.002 -4.930 -28.639 1.00 29.60 86 PRO C N 1
ATOM 1396 C CA . PRO A 1 88 ? -0.107 -4.058 -28.224 1.00 30.72 86 PRO C CA 1
ATOM 1397 C C . PRO A 1 88 ? -0.104 -3.677 -26.755 1.00 28.82 86 PRO C C 1
ATOM 1398 O O . PRO A 1 88 ? -0.671 -2.636 -26.413 1.00 31.00 86 PRO C O 1
ATOM 1409 N N . ASN A 1 89 ? 0.464 -4.493 -25.862 1.00 26.84 87 ASN C N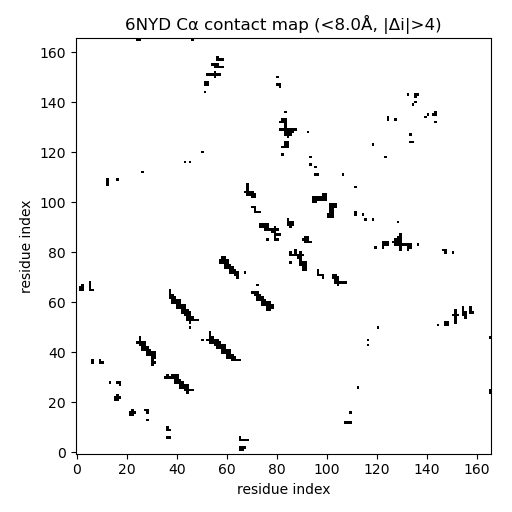 1
ATOM 1410 C CA . ASN A 1 89 ? 0.336 -4.252 -24.431 1.00 26.15 87 ASN C CA 1
ATOM 1411 C C . ASN A 1 89 ? 1.643 -3.824 -23.812 1.00 29.63 87 ASN C C 1
ATOM 1412 O O . ASN A 1 89 ? 1.779 -3.851 -22.598 1.00 29.19 87 ASN C O 1
ATOM 1423 N N . VAL A 1 90 ? 2.609 -3.409 -24.624 1.00 25.63 88 VAL C N 1
ATOM 1424 C CA . VAL A 1 90 ? 3.899 -2.956 -24.137 1.00 27.43 88 VAL C CA 1
ATOM 1425 C C . VAL A 1 90 ? 4.035 -1.480 -24.486 1.00 31.77 88 VAL C C 1
ATOM 1426 O O . VAL A 1 90 ? 3.925 -1.089 -25.652 1.00 33.33 88 VAL C O 1
ATOM 1439 N N . TYR A 1 91 ? 4.248 -0.668 -23.470 1.00 29.83 89 TYR C N 1
ATOM 1440 C CA . TYR A 1 91 ? 4.489 0.750 -23.675 1.00 35.26 89 TYR C CA 1
ATOM 1441 C C . TYR A 1 91 ? 5.820 0.970 -24.384 1.00 41.49 89 TYR C C 1
ATOM 1442 O O . TYR A 1 91 ? 6.696 0.101 -24.405 1.00 35.73 89 TYR C O 1
ATOM 1460 N N . ARG A 1 92 ? 5.978 2.172 -24.953 1.00 44.88 90 ARG C N 1
ATOM 1461 C CA . ARG A 1 92 ? 7.164 2.459 -25.749 1.00 44.45 90 ARG C CA 1
ATOM 1462 C C . ARG A 1 92 ? 8.440 2.356 -24.916 1.00 45.72 90 ARG C C 1
ATOM 1463 O O . ARG A 1 92 ? 9.507 2.025 -25.451 1.00 50.73 90 ARG C O 1
ATOM 1484 N N . ASP A 1 93 ? 8.355 2.637 -23.618 1.00 41.36 91 ASP C N 1
ATOM 1485 C CA . ASP A 1 93 ? 9.504 2.532 -22.727 1.00 41.06 91 ASP C CA 1
ATOM 1486 C C . ASP A 1 93 ? 9.694 1.124 -22.163 1.00 40.03 91 ASP C C 1
ATOM 1487 O O . ASP A 1 93 ? 10.551 0.924 -21.298 1.00 42.66 91 ASP C O 1
ATOM 1496 N N . GLY A 1 94 ? 8.890 0.163 -22.592 1.00 33.88 92 GLY C N 1
ATOM 1497 C CA . GLY A 1 94 ? 9.064 -1.227 -22.259 1.00 28.82 92 GLY C CA 1
ATOM 1498 C C . GLY A 1 94 ? 8.148 -1.741 -21.167 1.00 26.86 92 GLY C C 1
ATOM 1499 O O . GLY A 1 94 ? 8.084 -2.955 -20.955 1.00 29.04 92 GLY C O 1
ATOM 1503 N N . ARG A 1 95 ? 7.449 -0.855 -20.453 1.00 30.17 93 ARG C N 1
ATOM 1504 C CA . ARG A 1 95 ? 6.569 -1.323 -19.398 1.00 29.82 93 ARG C CA 1
ATOM 1505 C C . ARG A 1 95 ? 5.474 -2.208 -19.971 1.00 30.19 93 ARG C C 1
ATOM 1506 O O . ARG A 1 95 ? 4.852 -1.895 -20.996 1.00 29.77 93 ARG C O 1
ATOM 1527 N N . LEU A 1 96 ? 5.245 -3.334 -19.324 1.00 26.76 94 LEU C N 1
ATOM 1528 C CA . LEU A 1 96 ? 4.183 -4.230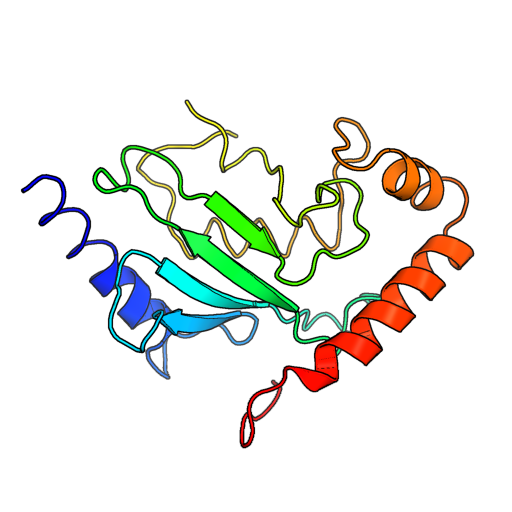 -19.740 1.00 25.69 94 LEU C CA 1
ATOM 1529 C C . LEU A 1 96 ? 2.939 -3.892 -18.962 1.00 29.95 94 LEU C C 1
ATOM 1530 O O . LEU A 1 96 ? 2.983 -3.842 -17.736 1.00 31.23 94 LEU C O 1
ATOM 1546 N N . CYS A 1 97 ? 1.824 -3.661 -19.675 1.00 25.56 95 CYS C N 1
ATOM 1547 C CA . CYS A 1 97 ? 0.515 -3.514 -19.058 1.00 30.65 95 CYS C CA 1
ATOM 1548 C C . CYS A 1 97 ? -0.243 -4.831 -19.171 1.00 30.86 95 CYS C C 1
ATOM 1549 O O . CYS A 1 97 ? -0.633 -5.236 -20.272 1.00 34.04 95 CYS C O 1
ATOM 1556 N N . ILE A 1 98 ? -0.457 -5.496 -18.034 1.00 29.76 96 ILE C N 1
ATOM 1557 C CA . ILE A 1 98 ? -1.138 -6.791 -17.992 1.00 32.42 96 ILE C CA 1
ATOM 1558 C C . ILE A 1 98 ? -2.016 -6.817 -16.752 1.00 32.74 96 ILE C C 1
ATOM 1559 O O . ILE A 1 98 ? -1.641 -6.293 -15.700 1.00 30.20 96 ILE C O 1
ATOM 1575 N N . SER A 1 99 ? -3.216 -7.379 -16.877 1.00 31.14 97 SER C N 1
ATOM 1576 C CA . SER A 1 99 ? -4.182 -7.162 -15.815 1.00 30.69 97 SER C CA 1
ATOM 1577 C C . SER A 1 99 ? -3.728 -7.760 -14.480 1.00 30.78 97 SER C C 1
ATOM 1578 O O . SER A 1 99 ? -4.028 -7.189 -13.446 1.00 34.74 97 SER C O 1
ATOM 1586 N N . ILE A 1 100 ? -2.986 -8.877 -14.494 1.00 33.65 98 ILE C N 1
ATOM 1587 C CA . ILE A 1 100 ? -2.573 -9.528 -13.252 1.00 36.90 98 ILE C CA 1
ATOM 1588 C C . ILE A 1 100 ? -1.653 -8.601 -12.450 1.00 35.74 98 ILE C C 1
ATOM 1589 O O . ILE A 1 100 ? -1.541 -8.761 -11.244 1.00 32.11 98 ILE C O 1
ATOM 1605 N N . LEU A 1 101 ? -1.031 -7.592 -13.081 1.00 29.08 99 LEU C N 1
ATOM 1606 C CA . LEU A 1 101 ? -0.161 -6.692 -12.327 1.00 26.95 99 LEU C CA 1
ATOM 1607 C C . LEU A 1 101 ? -0.819 -5.374 -11.954 1.00 32.75 99 LEU C C 1
ATOM 1608 O O . LEU A 1 101 ? -0.153 -4.497 -11.393 1.00 33.40 99 LEU C O 1
ATOM 1624 N N . HIS A 1 102 ? -2.124 -5.232 -12.176 1.00 36.37 100 HIS C N 1
ATOM 1625 C CA . HIS A 1 102 ? -2.856 -4.094 -11.655 1.00 39.25 100 HIS C CA 1
ATOM 1626 C C . HIS A 1 102 ? -3.331 -4.400 -10.239 1.00 41.49 100 HIS C C 1
ATOM 1627 O O . HIS A 1 102 ? -3.746 -5.525 -9.941 1.00 41.13 100 HIS C O 1
ATOM 1641 N N . GLN A 1 103 ? -3.288 -3.393 -9.374 1.00 47.97 101 GLN C N 1
ATOM 1642 C CA . GLN A 1 103 ? -3.955 -3.514 -8.069 1.00 62.89 101 GLN C CA 1
ATOM 1643 C C . GLN A 1 103 ? -5.365 -2.929 -8.202 1.00 69.25 101 GLN C C 1
ATOM 1644 O O . GLN A 1 103 ? -5.545 -1.962 -8.926 1.00 77.46 101 GLN C O 1
ATOM 1658 N N . SER A 1 104 ? -6.373 -3.472 -7.516 1.00 94.56 102 SER C N 1
ATOM 1659 C CA . SER A 1 104 ? -6.228 -4.391 -6.392 1.00 99.81 102 SER C CA 1
ATOM 1660 C C . SER A 1 104 ? -7.086 -5.640 -6.551 1.00 105.45 102 SER C C 1
ATOM 1661 O O . SER A 1 104 ? -6.716 -6.584 -7.249 1.00 93.20 102 SER C O 1
ATOM 1669 N N . GLU A 1 115 ? -8.806 -10.605 -14.180 1.00 61.14 113 GLU C N 1
ATOM 1670 C CA . GLU A 1 115 ? -8.140 -10.903 -12.919 1.00 53.81 113 GLU C CA 1
ATOM 1671 C C . GLU A 1 115 ? -7.039 -9.882 -12.655 1.00 69.67 113 GLU C C 1
ATOM 1672 O O . GLU A 1 115 ? -6.155 -9.711 -13.493 1.00 55.82 113 GLU C O 1
ATOM 1684 N N . THR A 1 116 ? -7.086 -9.214 -11.500 1.00 49.97 114 THR C N 1
ATOM 1685 C CA . THR A 1 116 ? -6.048 -8.274 -11.087 1.00 45.54 114 THR C CA 1
ATOM 1686 C C . THR A 1 116 ? -5.212 -8.912 -9.985 1.00 45.66 114 THR C C 1
ATOM 1687 O O . THR A 1 116 ? -5.382 -10.084 -9.654 1.00 41.26 114 THR C O 1
ATOM 1698 N N . TRP A 1 117 ? -4.258 -8.151 -9.452 1.00 34.65 115 TRP C N 1
ATOM 1699 C CA . TRP A 1 117 ? -3.332 -8.742 -8.490 1.00 27.97 115 TRP C CA 1
ATOM 1700 C C . TRP A 1 117 ? -4.060 -9.261 -7.258 1.00 27.35 115 TRP C C 1
ATOM 1701 O O . TRP A 1 117 ? -5.046 -8.670 -6.788 1.00 31.60 115 TRP C O 1
ATOM 1722 N N . SER A 1 118 ? -3.568 -10.375 -6.733 1.00 27.94 116 SER C N 1
ATOM 1723 C CA . SER A 1 118 ? -3.986 -10.847 -5.424 1.00 29.15 116 SER C CA 1
ATOM 1724 C C . SER A 1 118 ? -2.778 -11.475 -4.747 1.00 25.82 116 SER C C 1
ATOM 1725 O O . SER A 1 118 ? -1.831 -11.907 -5.416 1.00 27.74 116 SER C O 1
ATOM 1733 N N . PRO A 1 119 ? -2.801 -11.570 -3.424 1.00 25.01 117 PRO C N 1
ATOM 1734 C CA . PRO A 1 119 ? -1.626 -12.102 -2.710 1.00 28.78 117 PRO C CA 1
ATOM 1735 C C . PRO A 1 119 ? -1.390 -13.583 -2.906 1.00 27.70 117 PRO C C 1
ATOM 1736 O O . PRO A 1 119 ? -0.343 -14.071 -2.465 1.00 32.92 117 PRO C O 1
ATOM 1747 N N . VAL A 1 120 ? -2.274 -14.333 -3.564 1.00 27.34 118 VAL C N 1
ATOM 1748 C CA . VAL A 1 120 ? -1.948 -15.718 -3.860 1.00 31.77 118 VAL C CA 1
ATOM 1749 C C . VAL A 1 120 ? -1.255 -15.870 -5.205 1.00 34.38 118 VAL C C 1
ATOM 1750 O O . VAL A 1 120 ? -0.904 -16.997 -5.574 1.00 30.80 118 VAL C O 1
ATOM 1763 N N . GLN A 1 121 ? -1.064 -14.782 -5.958 1.00 26.25 119 GLN C N 1
ATOM 1764 C CA . GLN A 1 121 ? -0.334 -14.899 -7.209 1.00 25.84 119 GLN C CA 1
ATOM 1765 C C . GLN A 1 121 ? 1.137 -15.109 -6.909 1.00 24.70 119 GLN C C 1
ATOM 1766 O O . GLN A 1 121 ? 1.656 -14.654 -5.904 1.00 28.83 119 GLN C O 1
ATOM 1780 N N . THR A 1 122 ? 1.786 -15.800 -7.807 1.00 27.94 120 THR C N 1
ATOM 1781 C CA . THR A 1 122 ? 3.192 -16.128 -7.685 1.00 31.12 120 THR C CA 1
ATOM 1782 C C . THR A 1 122 ? 3.969 -15.556 -8.858 1.00 27.55 120 THR C C 1
ATOM 1783 O O . THR A 1 122 ? 3.423 -15.237 -9.919 1.00 29.87 120 THR C O 1
ATOM 1794 N N . VAL A 1 123 ? 5.303 -15.550 -8.719 1.00 26.32 121 VAL C N 1
ATOM 1795 C CA . VAL A 1 123 ? 6.104 -15.150 -9.863 1.00 25.31 121 VAL C CA 1
ATOM 1796 C C . VAL A 1 123 ? 5.838 -16.082 -11.042 1.00 22.09 121 VAL C C 1
ATOM 1797 O O . VAL A 1 123 ? 5.691 -15.619 -12.173 1.00 23.20 121 VAL C O 1
ATOM 1810 N N . GLU A 1 124 ? 5.749 -17.379 -10.786 1.00 25.59 122 GLU C N 1
ATOM 1811 C CA . GLU A 1 124 ? 5.462 -18.353 -11.851 1.00 24.65 122 GLU C CA 1
ATOM 1812 C C . GLU A 1 124 ? 4.156 -18.034 -12.571 1.00 24.81 122 GLU C C 1
ATOM 1813 O O . GLU A 1 124 ? 4.104 -18.016 -13.805 1.00 23.96 122 GLU C O 1
ATOM 1825 N N . SER A 1 125 ? 3.084 -17.746 -11.822 1.00 23.48 123 SER C N 1
ATOM 1826 C CA A SER A 1 125 ? 1.814 -17.460 -12.476 0.69 23.64 123 SER C CA 1
ATOM 1827 C CA B SER A 1 125 ? 1.812 -17.453 -12.466 0.31 23.84 123 SER C CA 1
ATOM 1828 C C . SER A 1 125 ? 1.884 -16.171 -13.295 1.00 24.93 123 SER C C 1
ATOM 1829 O O . SER A 1 125 ? 1.299 -16.091 -14.378 1.00 26.20 123 SER C O 1
ATOM 1842 N N . VAL A 1 126 ? 2.602 -15.153 -12.811 1.00 22.74 124 VAL C N 1
ATOM 1843 C CA . VAL A 1 126 ? 2.772 -13.936 -13.593 1.00 24.78 124 VAL C CA 1
ATOM 1844 C C . VAL A 1 126 ? 3.513 -14.222 -14.886 1.00 19.61 124 VAL C C 1
ATOM 1845 O O . VAL A 1 126 ? 3.129 -13.773 -15.960 1.00 23.54 124 VAL C O 1
ATOM 1858 N N . LEU A 1 127 ? 4.634 -14.946 -14.792 1.00 22.65 125 LEU C N 1
ATOM 1859 C CA . LEU A 1 127 ? 5.430 -15.207 -15.986 1.00 23.47 125 LEU C CA 1
ATOM 1860 C C . LEU A 1 127 ? 4.627 -16.008 -17.001 1.00 22.90 125 LEU C C 1
ATOM 1861 O O . LEU A 1 127 ? 4.676 -15.745 -18.195 1.00 24.34 125 LEU C O 1
ATOM 1877 N N . ILE A 1 128 ? 3.856 -16.986 -16.532 1.00 22.24 126 ILE C N 1
ATOM 1878 C CA . ILE A 1 128 ? 3.022 -17.738 -17.462 1.00 23.70 126 ILE C CA 1
ATOM 1879 C C . ILE A 1 128 ? 2.042 -16.808 -18.168 1.00 24.61 126 ILE C C 1
ATOM 1880 O O . ILE A 1 128 ? 1.792 -16.931 -19.374 1.00 26.67 126 ILE C O 1
ATOM 1896 N N . SER A 1 129 ? 1.418 -15.921 -17.406 1.00 23.80 127 SER C N 1
ATOM 1897 C CA A SER A 1 129 ? 0.484 -14.959 -17.981 0.43 24.10 127 SER C CA 1
ATOM 1898 C CA B SER A 1 129 ? 0.485 -14.955 -17.977 0.57 23.43 127 SER C CA 1
ATOM 1899 C C . SER A 1 129 ? 1.154 -14.061 -19.013 1.00 26.74 127 SER C C 1
ATOM 1900 O O . SER A 1 129 ? 0.541 -13.697 -20.030 1.00 28.29 127 SER C O 1
ATOM 1913 N N . ILE A 1 130 ? 2.403 -13.672 -18.763 1.00 26.76 128 ILE C N 1
ATOM 1914 C CA . ILE A 1 130 ? 3.114 -12.798 -19.685 1.00 26.68 128 ILE C CA 1
ATOM 1915 C C . ILE A 1 130 ? 3.385 -13.503 -21.014 1.00 27.74 128 ILE C C 1
ATOM 1916 O O . ILE A 1 130 ? 3.137 -12.951 -22.096 1.00 28.69 128 ILE C O 1
ATOM 1932 N N . VAL A 1 131 ? 3.883 -14.745 -20.982 1.00 26.83 129 VAL C N 1
ATOM 1933 C CA . VAL A 1 131 ? 4.121 -15.415 -22.251 1.00 29.32 129 VAL C CA 1
ATOM 1934 C C . VAL A 1 131 ? 2.814 -15.684 -22.964 1.00 36.11 129 VAL C C 1
ATOM 1935 O O . VAL A 1 131 ? 2.771 -15.645 -24.191 1.00 35.52 129 VAL C O 1
ATOM 1948 N N . SER A 1 132 ? 1.720 -15.928 -22.229 1.00 30.92 130 SER C N 1
ATOM 1949 C CA A SER A 1 132 ? 0.424 -16.081 -22.876 0.68 28.46 130 SER C CA 1
ATOM 1950 C CA B SER A 1 132 ? 0.419 -16.080 -22.875 0.32 29.37 130 SER C CA 1
ATOM 1951 C C . SER A 1 132 ? 0.020 -14.809 -23.605 1.00 29.94 130 SER C C 1
ATOM 1952 O O . SER A 1 132 ? -0.527 -14.866 -24.719 1.00 33.24 130 SER C O 1
ATOM 1965 N N . LEU A 1 133 ? 0.265 -13.660 -22.982 1.00 29.22 131 LEU C N 1
ATOM 1966 C CA . LEU A 1 133 ? -0.120 -12.386 -23.570 1.00 29.02 131 LEU C CA 1
ATOM 1967 C C . LEU A 1 133 ? 0.729 -12.066 -24.790 1.00 31.49 131 LEU C C 1
ATOM 1968 O O . LEU A 1 133 ? 0.240 -11.432 -25.733 1.00 30.94 131 LEU C O 1
ATOM 1984 N N . LEU A 1 134 ? 1.993 -12.503 -24.811 1.00 35.75 132 LEU C N 1
ATOM 1985 C CA . LEU A 1 134 ? 2.805 -12.309 -26.017 1.00 34.74 132 LEU C CA 1
ATOM 1986 C C . LEU A 1 134 ? 2.114 -12.896 -27.223 1.00 44.70 132 LEU C C 1
ATOM 1987 O O . LEU A 1 134 ? 2.014 -12.259 -28.281 1.00 46.24 132 LEU C O 1
ATOM 2003 N N . GLU A 1 135 ? 1.611 -14.117 -27.067 1.00 43.45 133 GLU C N 1
ATOM 2004 C CA . GLU A 1 135 ? 0.987 -14.874 -28.135 1.00 47.60 133 GLU C CA 1
ATOM 2005 C C . GLU A 1 135 ? -0.439 -14.434 -28.414 1.00 49.61 133 GLU C C 1
ATOM 2006 O O . GLU A 1 135 ? -0.930 -14.603 -29.530 1.00 56.34 133 GLU C O 1
ATOM 2018 N N . ASP A 1 136 ? -1.125 -13.897 -27.420 1.00 36.33 134 ASP C N 1
ATOM 2019 C CA . ASP A 1 136 ? -2.533 -13.527 -27.540 1.00 35.03 134 ASP C CA 1
ATOM 2020 C C . ASP A 1 136 ? -2.706 -12.164 -26.884 1.00 34.80 134 ASP C C 1
ATOM 2021 O O . ASP A 1 136 ? -3.158 -12.065 -25.738 1.00 34.28 134 ASP C O 1
ATOM 2030 N N . PRO A 1 137 ? -2.344 -11.089 -27.591 1.00 33.17 135 PRO C N 1
ATOM 2031 C CA . PRO A 1 137 ? -2.440 -9.733 -27.025 1.00 32.25 135 PRO C CA 1
ATOM 2032 C C . PRO A 1 137 ? -3.873 -9.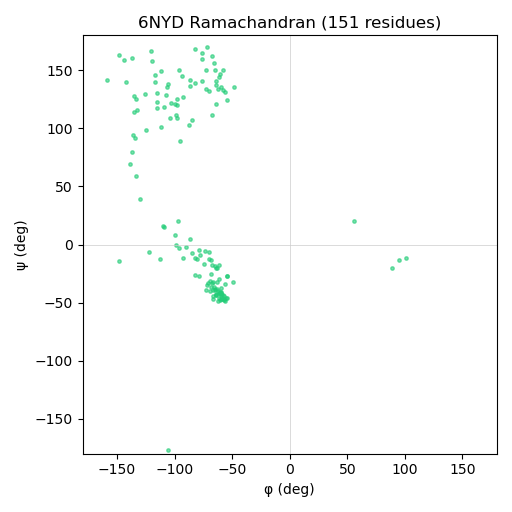314 -26.762 1.00 33.31 135 PRO C C 1
ATOM 2033 O O . PRO A 1 137 ? -4.827 -9.824 -27.351 1.00 39.29 135 PRO C O 1
ATOM 2044 N N . ASN A 1 138 ? -4.014 -8.369 -25.833 1.00 31.79 136 ASN C N 1
ATOM 2045 C CA . ASN A 1 138 ? -5.304 -7.772 -25.501 1.00 35.53 136 ASN C CA 1
ATOM 2046 C C . ASN A 1 138 ? -5.420 -6.491 -26.324 1.00 33.47 136 ASN C C 1
ATOM 2047 O O . ASN A 1 138 ? -5.037 -5.413 -25.862 1.00 36.10 136 ASN C O 1
ATOM 2058 N N . ILE A 1 139 ? -5.959 -6.605 -27.540 1.00 38.57 137 ILE C N 1
ATOM 2059 C CA . ILE A 1 139 ? -6.019 -5.427 -28.407 1.00 39.36 137 ILE C CA 1
ATOM 2060 C C . ILE A 1 139 ? -7.149 -4.486 -28.031 1.00 40.94 137 ILE C C 1
ATOM 2061 O O . ILE A 1 139 ? -7.174 -3.350 -28.515 1.00 49.78 137 ILE C O 1
ATOM 2077 N N . ASN A 1 140 ? -8.045 -4.888 -27.123 1.00 47.34 138 ASN C N 1
ATOM 2078 C CA . ASN A 1 140 ? -9.095 -3.987 -26.649 1.00 50.63 138 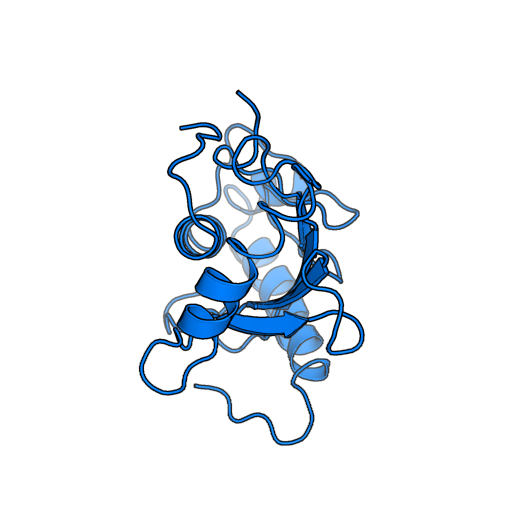ASN C CA 1
ATOM 2079 C C . ASN A 1 140 ? -8.632 -3.010 -25.573 1.00 45.50 138 ASN C C 1
ATOM 2080 O O . ASN A 1 140 ? -9.380 -2.090 -25.234 1.00 47.77 138 ASN C O 1
ATOM 2091 N N . SER A 1 141 ? -7.457 -3.192 -24.987 1.00 38.25 139 SER C N 1
ATOM 2092 C CA . SER A 1 141 ? -6.934 -2.257 -23.994 1.00 43.75 139 SER C CA 1
ATOM 2093 C C . SER A 1 141 ? -5.465 -2.088 -24.297 1.00 39.84 139 SER C C 1
ATOM 2094 O O . SER A 1 141 ? -4.599 -2.562 -23.557 1.00 46.68 139 SER C O 1
ATOM 2102 N N . PRO A 1 142 ? -5.143 -1.439 -25.413 1.00 42.00 140 PRO C N 1
ATOM 2103 C CA . PRO A 1 142 ? -3.750 -1.401 -25.867 1.00 42.78 140 PRO C CA 1
ATOM 2104 C C . PRO A 1 142 ? -2.933 -0.269 -25.269 1.00 44.94 140 PRO C C 1
ATOM 2105 O O . PRO A 1 142 ? -3.361 0.878 -25.162 1.00 47.79 140 PRO C O 1
ATOM 2116 N N . ALA A 1 143 ? -1.722 -0.620 -24.878 1.00 32.36 141 ALA C N 1
ATOM 2117 C CA . ALA A 1 143 ? -0.736 0.357 -24.471 1.00 37.74 141 ALA C CA 1
ATOM 2118 C C . ALA A 1 143 ? -0.029 0.949 -25.669 1.00 35.76 141 ALA C C 1
ATOM 2119 O O . ALA A 1 143 ? 0.500 2.064 -25.596 1.00 38.29 141 ALA C O 1
ATOM 2126 N N . ASN A 1 144 ? 0.022 0.200 -26.759 1.00 32.87 142 ASN C N 1
ATOM 2127 C CA . ASN A 1 144 ? 0.660 0.661 -27.996 1.00 34.53 142 ASN C CA 1
ATOM 2128 C C . ASN A 1 144 ? -0.388 0.529 -29.096 1.00 29.90 142 ASN C C 1
ATOM 2129 O O . ASN A 1 144 ? -0.621 -0.563 -29.614 1.00 30.28 142 ASN C O 1
ATOM 2140 N N . VAL A 1 145 ? -1.050 1.646 -29.425 1.00 31.92 143 VAL C N 1
ATOM 2141 C CA . VAL A 1 145 ? -2.160 1.585 -30.369 1.00 33.65 143 VAL C CA 1
ATOM 2142 C C . VAL A 1 145 ? -1.665 1.252 -31.763 1.00 30.13 143 VAL C C 1
ATOM 2143 O O . VAL A 1 145 ? -2.340 0.546 -32.508 1.00 32.21 143 VAL C O 1
ATOM 2156 N N . ASP A 1 146 ? -0.491 1.756 -32.145 1.00 33.50 144 ASP C N 1
ATOM 2157 C CA . ASP A 1 146 ? 0.077 1.384 -33.438 1.00 33.45 144 ASP C CA 1
ATOM 2158 C C . ASP A 1 146 ? 0.211 -0.127 -33.561 1.00 32.54 144 ASP C C 1
ATOM 2159 O O . ASP A 1 146 ? -0.185 -0.720 -34.571 1.00 33.14 144 ASP C O 1
ATOM 2168 N N . ALA A 1 147 ? 0.780 -0.780 -32.535 1.00 27.82 145 ALA C N 1
ATOM 2169 C CA . ALA A 1 147 ? 0.933 -2.228 -32.610 1.00 26.52 145 ALA C CA 1
ATOM 2170 C C . ALA A 1 147 ? -0.409 -2.938 -32.606 1.00 32.49 145 ALA C C 1
ATOM 2171 O O . ALA A 1 147 ? -0.573 -3.967 -33.268 1.00 33.41 145 ALA C O 1
ATOM 2178 N N . ALA A 1 148 ? -1.372 -2.415 -31.853 1.00 29.94 146 ALA C N 1
ATOM 2179 C CA . ALA A 1 148 ? -2.700 -3.018 -31.806 1.00 30.26 146 ALA C CA 1
ATOM 2180 C C . ALA A 1 148 ? -3.378 -2.960 -33.162 1.00 33.32 146 ALA C C 1
ATOM 2181 O O . ALA A 1 148 ? -4.008 -3.926 -33.601 1.00 35.51 146 ALA C O 1
ATOM 2188 N N . VAL A 1 149 ? -3.267 -1.826 -33.840 1.00 31.91 147 VAL C N 1
ATOM 2189 C CA . VAL A 1 149 ? -3.868 -1.730 -35.163 1.00 31.48 147 VAL C CA 1
ATOM 2190 C C . VAL A 1 149 ? -3.167 -2.657 -36.149 1.00 38.16 147 VAL C C 1
ATOM 2191 O O . VAL A 1 149 ? -3.824 -3.339 -36.945 1.00 37.93 147 VAL C O 1
ATOM 2204 N N . ASP A 1 150 ? -1.827 -2.680 -36.130 1.00 32.63 148 ASP C N 1
ATOM 2205 C CA . ASP A 1 150 ? -1.087 -3.551 -37.042 1.00 36.62 148 ASP C CA 1
ATOM 2206 C C . ASP A 1 150 ? -1.443 -5.008 -36.798 1.00 40.75 148 ASP C C 1
ATOM 2207 O O . ASP A 1 150 ? -1.612 -5.785 -37.742 1.00 40.22 148 ASP C O 1
ATOM 2216 N N . TYR A 1 151 ? -1.555 -5.401 -35.535 1.00 37.43 149 TYR C N 1
ATOM 2217 C CA . TYR A 1 151 ? -1.857 -6.792 -35.215 1.00 39.96 149 TYR C CA 1
ATOM 2218 C C . TYR A 1 151 ? -3.105 -7.255 -35.947 1.00 54.50 149 TYR C C 1
ATOM 2219 O O . TYR A 1 151 ? -3.130 -8.341 -36.533 1.00 47.23 149 TYR C O 1
ATOM 2237 N N A ARG A 1 152 ? -4.144 -6.423 -35.940 0.48 45.36 150 ARG C N 1
ATOM 2238 N N B ARG A 1 152 ? -4.151 -6.440 -35.942 0.52 44.22 150 ARG C N 1
ATOM 2239 C CA A ARG A 1 152 ? -5.413 -6.787 -36.560 0.48 60.26 150 ARG C CA 1
ATOM 2240 C CA B ARG A 1 152 ? -5.385 -6.875 -36.583 0.52 60.54 150 ARG C CA 1
ATOM 2241 C C A ARG A 1 152 ? -5.385 -6.537 -38.061 0.48 55.81 150 ARG C C 1
ATOM 2242 C C B ARG A 1 152 ? -5.449 -6.517 -38.066 0.52 56.27 150 ARG C C 1
ATOM 2243 O O A ARG A 1 152 ? -5.753 -7.412 -38.852 0.48 61.13 150 ARG C O 1
ATOM 2244 O O B ARG A 1 152 ? -5.958 -7.314 -38.861 0.52 63.33 150 ARG C O 1
ATOM 2285 N N . LYS A 1 153 ? -4.948 -5.343 -38.469 1.00 44.34 151 LYS C N 1
ATOM 2286 C CA . LYS A 1 153 ? -5.121 -4.878 -39.846 1.00 48.97 151 LYS C CA 1
ATOM 2287 C C . LYS A 1 153 ? -3.928 -5.108 -40.758 1.00 50.09 151 LYS C C 1
ATOM 2288 O O . LYS A 1 153 ? -4.105 -5.102 -41.985 1.00 54.48 151 LYS C O 1
ATOM 2307 N N . ASN A 1 154 ? -2.725 -5.262 -40.213 1.00 49.98 152 ASN C N 1
ATOM 2308 C CA . ASN A 1 154 ? -1.503 -5.378 -41.011 1.00 47.34 152 ASN C CA 1
ATOM 2309 C C . ASN A 1 154 ? -0.653 -6.532 -40.489 1.00 48.61 152 ASN C C 1
ATOM 2310 O O . ASN A 1 154 ? 0.506 -6.349 -40.112 1.00 49.79 152 ASN C O 1
ATOM 2321 N N . PRO A 1 155 ? -1.196 -7.750 -40.480 1.00 54.60 153 PRO C N 1
ATOM 2322 C CA . PRO A 1 155 ? -0.457 -8.869 -39.877 1.00 59.22 153 PRO C CA 1
ATOM 2323 C C . PRO A 1 155 ? 0.931 -9.094 -40.464 1.00 57.06 153 PRO C C 1
ATOM 2324 O O . PRO A 1 155 ? 1.840 -9.477 -39.709 1.00 53.63 153 PRO C O 1
ATOM 2335 N N . GLU A 1 156 ? 1.139 -8.851 -41.768 1.00 59.93 154 GLU C N 1
ATOM 2336 C CA . GLU A 1 156 ? 2.462 -9.075 -42.350 1.00 58.15 154 GLU C CA 1
ATOM 2337 C C . GLU A 1 156 ? 3.451 -8.008 -41.899 1.00 65.79 154 GLU C C 1
ATOM 2338 O O . GLU A 1 156 ? 4.620 -8.311 -41.628 1.00 60.02 154 GLU C O 1
ATOM 2350 N N . GLN A 1 157 ? 2.998 -6.759 -41.804 1.00 51.61 155 GLN C N 1
ATOM 2351 C CA . GLN A 1 157 ? 3.810 -5.704 -41.208 1.00 50.84 155 GLN C CA 1
ATOM 2352 C C . GLN A 1 157 ? 4.146 -6.031 -39.757 1.00 58.32 155 GLN C C 1
ATOM 2353 O O . GLN A 1 157 ? 5.298 -5.919 -39.326 1.00 52.58 155 GLN C O 1
ATOM 2367 N N . TYR A 1 158 ? 3.141 -6.422 -38.982 1.00 48.31 156 TYR C N 1
ATOM 2368 C CA . TYR A 1 158 ? 3.383 -6.798 -37.595 1.00 42.91 156 TYR C CA 1
ATOM 2369 C C . TYR A 1 158 ? 4.410 -7.917 -37.510 1.00 40.17 156 TYR C C 1
ATOM 2370 O O . TYR A 1 158 ? 5.367 -7.843 -36.728 1.00 40.85 156 TYR C O 1
ATOM 2388 N N . LYS A 1 159 ? 4.224 -8.960 -38.322 1.00 45.15 157 LYS C N 1
ATOM 2389 C CA . LYS A 1 159 ? 5.110 -10.115 -38.288 1.00 50.48 157 LYS C CA 1
ATOM 2390 C C . LYS A 1 159 ? 6.538 -9.713 -38.619 1.00 47.15 157 LYS C C 1
ATOM 2391 O O . LYS A 1 159 ? 7.483 -10.188 -37.985 1.00 49.27 157 LYS C O 1
ATOM 2410 N N . GLN A 1 160 ? 6.723 -8.827 -39.594 1.00 49.83 158 GLN C N 1
ATOM 2411 C CA . GLN A 1 160 ? 8.083 -8.478 -39.981 1.00 52.53 158 GLN C CA 1
ATOM 2412 C C . GLN A 1 160 ? 8.755 -7.627 -38.919 1.00 52.24 158 GLN C C 1
ATOM 2413 O O . GLN A 1 160 ? 9.949 -7.792 -38.659 1.00 49.20 158 GLN C O 1
ATOM 2427 N N . ARG A 1 161 ? 8.002 -6.760 -38.253 1.00 45.48 159 ARG C N 1
ATOM 2428 C CA . ARG A 1 161 ? 8.572 -6.004 -37.148 1.00 46.09 159 ARG C CA 1
ATOM 2429 C C . ARG A 1 161 ? 8.977 -6.932 -36.003 1.00 42.96 159 ARG C C 1
ATOM 2430 O O . ARG A 1 161 ? 10.061 -6.791 -35.426 1.00 43.84 159 ARG C O 1
ATOM 2451 N N . VAL A 1 162 ? 8.130 -7.902 -35.664 1.00 38.44 160 VAL C N 1
ATOM 2452 C CA . VAL A 1 162 ? 8.485 -8.812 -34.578 1.00 36.83 160 VAL C CA 1
ATOM 2453 C C . VAL A 1 162 ? 9.680 -9.665 -34.964 1.00 40.23 160 VAL C C 1
ATOM 2454 O O . VAL A 1 162 ? 10.554 -9.937 -34.132 1.00 40.04 160 VAL C O 1
ATOM 2467 N N . LYS A 1 163 ? 9.741 -10.109 -36.225 1.00 43.88 161 LYS C N 1
ATOM 2468 C CA . LYS A 1 163 ? 10.885 -10.902 -36.660 1.00 43.67 161 LYS C CA 1
ATOM 2469 C C . LYS A 1 163 ? 12.182 -10.127 -36.492 1.00 43.12 161 LYS C C 1
ATOM 2470 O O . LYS A 1 163 ? 13.196 -10.689 -36.059 1.00 46.83 161 LYS C O 1
ATOM 2489 N N . MET A 1 164 ? 12.181 -8.841 -36.851 1.00 43.87 162 MET C N 1
ATOM 2490 C CA . MET A 1 164 ? 13.366 -8.020 -36.628 1.00 44.30 162 MET C CA 1
ATOM 2491 C C . MET A 1 164 ? 13.767 -8.026 -35.159 1.00 41.59 162 MET C C 1
ATOM 2492 O O . MET A 1 164 ? 14.955 -8.133 -34.829 1.00 46.25 162 MET C O 1
ATOM 2506 N N . GLU A 1 165 ? 12.791 -7.873 -34.265 1.00 43.28 163 GLU C N 1
ATOM 2507 C CA . GLU A 1 165 ? 13.099 -7.819 -32.842 1.00 43.59 163 GLU C CA 1
ATOM 2508 C C . GLU A 1 165 ? 13.537 -9.175 -32.316 1.00 35.65 163 GLU C C 1
ATOM 2509 O O . GLU A 1 165 ? 14.368 -9.245 -31.407 1.00 37.57 163 GLU C O 1
ATOM 2521 N N . VAL A 1 166 ? 13.001 -10.262 -32.866 1.00 35.95 164 VAL C N 1
ATOM 2522 C CA . VAL A 1 166 ? 13.514 -11.581 -32.503 1.00 38.35 164 VAL C CA 1
ATOM 2523 C C . VAL A 1 166 ? 14.993 -11.665 -32.824 1.00 43.12 164 VAL C C 1
ATOM 2524 O O . VAL A 1 166 ? 15.799 -12.165 -32.033 1.00 40.85 164 VAL C O 1
ATOM 2537 N N . GLU A 1 167 ? 15.367 -11.231 -34.029 1.00 44.77 165 GLU C N 1
ATOM 2538 C CA . GLU A 1 167 ? 16.761 -11.320 -34.420 1.00 46.62 165 GLU C CA 1
ATOM 2539 C C . GLU A 1 167 ? 17.626 -10.446 -33.527 1.00 59.24 165 GLU C C 1
ATOM 2540 O O . GLU A 1 167 ? 18.686 -10.880 -33.062 1.00 49.04 165 GLU C O 1
ATOM 2552 N N . ARG A 1 168 ? 17.167 -9.225 -33.241 1.00 50.33 166 ARG C N 1
ATOM 2553 C CA . ARG A 1 168 ? 17.931 -8.338 -32.377 1.00 50.60 166 ARG C CA 1
ATOM 2554 C C . ARG A 1 168 ? 18.130 -8.972 -31.006 1.00 43.44 166 ARG C C 1
ATOM 2555 O O . ARG A 1 168 ? 19.219 -8.898 -30.426 1.00 53.02 166 ARG C O 1
ATOM 2576 N N . SER A 1 169 ? 17.116 -9.678 -30.515 1.00 39.94 167 SER C N 1
ATOM 2577 C CA . SER A 1 169 ? 17.143 -10.189 -29.150 1.00 37.62 167 SER C CA 1
ATOM 2578 C C . SER A 1 169 ? 18.187 -11.275 -28.973 1.00 45.99 167 SER C C 1
ATOM 2579 O O . SER A 1 169 ? 18.663 -11.492 -27.857 1.00 43.97 167 SER C O 1
ATOM 2587 N N . LYS A 1 170 ? 18.545 -11.970 -30.048 1.00 45.59 168 LYS C N 1
ATOM 2588 C CA . LYS A 1 170 ? 19.512 -13.046 -29.920 1.00 53.05 168 LYS C CA 1
ATOM 2589 C C . LYS A 1 170 ? 20.866 -12.518 -29.496 1.00 53.40 168 LYS C C 1
ATOM 2590 O O . LYS A 1 170 ? 21.683 -13.285 -28.977 1.00 53.48 168 LYS C O 1
ATOM 2609 N N . GLN A 1 171 ? 21.106 -11.220 -29.674 1.00 53.41 169 GLN C N 1
ATOM 2610 C CA . GLN A 1 171 ? 22.348 -10.609 -29.220 1.00 62.85 169 GLN C CA 1
ATOM 2611 C C . GLN A 1 171 ? 22.451 -10.567 -27.702 1.00 54.31 169 GLN C C 1
ATOM 2612 O O . GLN A 1 171 ? 23.537 -10.314 -27.174 1.00 69.78 169 GLN C O 1
ATOM 2626 N N . ASP A 1 172 ? 21.358 -10.806 -26.996 1.00 50.39 170 ASP C N 1
ATOM 2627 C CA . ASP A 1 172 ? 21.323 -10.786 -25.540 1.00 52.30 170 ASP C CA 1
ATOM 2628 C C . ASP A 1 172 ? 21.415 -12.176 -24.926 1.00 57.18 170 ASP C C 1
ATOM 2629 O O . ASP A 1 172 ? 21.364 -12.302 -23.700 1.00 56.20 170 ASP C O 1
ATOM 2638 N N . ILE A 1 173 ? 21.512 -13.219 -25.739 1.00 56.61 171 ILE C N 1
ATOM 2639 C CA . ILE A 1 173 ? 21.646 -14.562 -25.195 1.00 56.32 171 ILE C CA 1
ATOM 2640 C C . ILE A 1 173 ? 22.976 -14.600 -24.458 1.00 58.67 171 ILE C C 1
ATOM 2641 O O . ILE A 1 173 ? 24.019 -14.336 -25.073 1.00 60.01 171 ILE C O 1
ATOM 2657 N N . PRO A 1 174 ? 22.996 -14.889 -23.160 1.00 58.28 172 PRO C N 1
ATOM 2658 C CA . PRO A 1 174 ? 24.272 -14.850 -22.438 1.00 60.72 172 PRO C CA 1
ATOM 2659 C C . PRO A 1 174 ? 25.261 -15.844 -23.026 1.00 62.67 172 PRO C C 1
ATOM 2660 O O . PRO A 1 174 ? 24.886 -16.903 -23.534 1.00 61.30 172 PRO C O 1
ATOM 2671 N N . LYS A 1 175 ? 26.538 -15.471 -22.979 1.00 69.72 173 LYS C N 1
ATOM 2672 C CA . LYS A 1 175 ? 27.585 -16.370 -23.436 1.00 66.79 173 LYS C CA 1
ATOM 2673 C C . LYS A 1 175 ? 27.499 -17.684 -22.670 1.00 66.77 173 LYS C C 1
ATOM 2674 O O . LYS A 1 175 ? 27.385 -17.696 -21.441 1.00 67.22 173 LYS C O 1
ATOM 2693 N N . GLY A 1 176 ? 27.526 -18.796 -23.411 1.00 70.15 174 GLY C N 1
ATOM 2694 C CA . GLY A 1 176 ? 27.426 -20.119 -22.838 1.00 67.28 174 GLY C CA 1
ATOM 2695 C C . GLY A 1 176 ? 26.012 -20.639 -22.675 1.00 70.77 174 GLY C C 1
ATOM 2696 O O . GLY A 1 176 ? 25.820 -21.856 -22.574 1.00 65.99 174 GLY C O 1
ATOM 2700 N N . PHE A 1 177 ? 25.011 -19.766 -22.660 1.00 62.89 175 PHE C N 1
ATOM 2701 C CA . PHE A 1 177 ? 23.657 -20.226 -22.393 1.00 61.42 175 PHE C CA 1
ATOM 2702 C C . PHE A 1 177 ? 23.182 -21.172 -23.493 1.00 61.51 175 PHE C C 1
ATOM 2703 O O . PHE A 1 177 ? 23.463 -20.974 -24.678 1.00 65.58 175 PHE C O 1
ATOM 2720 N N . ILE A 1 178 ? 22.471 -22.217 -23.090 1.00 62.21 176 ILE C N 1
ATOM 2721 C CA . ILE A 1 178 ? 21.971 -23.231 -24.005 1.00 63.25 176 ILE C CA 1
ATOM 2722 C C . ILE A 1 178 ? 20.482 -22.986 -24.193 1.00 63.83 176 ILE C C 1
ATOM 2723 O O . ILE A 1 178 ? 19.688 -23.241 -23.283 1.00 62.17 176 ILE C O 1
ATOM 2739 N N . MET A 1 179 ? 20.098 -22.516 -25.374 1.00 61.22 177 MET C N 1
ATOM 2740 C CA . MET A 1 179 ? 18.692 -22.246 -25.629 1.00 61.53 177 MET C CA 1
ATOM 2741 C C . MET A 1 179 ? 17.895 -23.550 -25.570 1.00 65.44 177 MET C C 1
ATOM 2742 O O . MET A 1 179 ? 18.331 -24.571 -26.109 1.00 65.30 177 MET C O 1
ATOM 2756 N N . PRO A 1 180 ? 16.714 -23.554 -24.932 1.00 62.94 178 PRO C N 1
ATOM 2757 C CA . PRO A 1 180 ? 15.946 -24.799 -24.814 1.00 66.13 178 PRO C CA 1
ATOM 2758 C C . PRO A 1 180 ? 15.574 -25.385 -26.172 1.00 70.61 178 PRO C C 1
ATOM 2759 O O . PRO A 1 180 ? 15.177 -24.607 -27.036 1.00 70.85 178 PRO C O 1
#

B-factor: mean 48.88, std 20.47, range [19.61, 158.55]

Secondary structure (DSSP, 8-state):
-HHHHHHHHHHHHHHHHHSTTT--TTEEEEEETTTEEEEEEEEE----TTSTTTT--EEEEEE--TTTTSS--EEEESS----TTB-TTSBB--GGGS------TT--HHHHHHHHHHHHHS--TTS-S-HHHHHHHHH-HHHHHHHHHHHHHHHGGGSPTT----

Solvent-accessible surface area: 9321 Å² total; per-residue (Å²): 115,111,102,70,70,0,32,55,40,0,65,146,17,47,137,84,6,48,49,132,206,124,44,42,80,20,9,50,9,71,19,51,125,126,84,53,26,25,3,0,54,2,3,0,4,8,65,74,137,130,12,54,5,66,23,0,4,6,84,3,48,0,128,12,37,96,47,1,17,115,23,12,3,128,5,93,2,56,70,30,9,18,2,0,2,1,80,218,63,0,102,17,29,11,58,15,20,91,129,114,155,59,14,31,74,122,25,52,1,76,34,0,0,83,34,1,28,62,26,7,66,106,12,68,49,141,66,43,25,32,93,98,0,0,47,10,80,118,153,54,77,115,115,7,72,93,105,0,89,137,10,10,102,96,8,84,150,41,46,43,215,76,57,149,63,87

Foldseek 3Di:
DLLVVQLVQLVVQVCQCPPVVRHDLQKDWAAVVNDHSQKIWIFGAQCPPPALLHQFTWIKIWGHDSNPPQAAIWIFTVPAAQAQQAANRGTGDDQCRDPPCHDDRVDDPVNVSVRVSVCRRPPDLVDGNHVVSSCCVPPPVVVNSVRSNVVRVVRVVVQDPPDDRD

Sequence (166 aa):
SRKSSTASSSLLLLRQYRELTDPKKAIPSFHIELEDDDSNIFTWNIGVMVLNEDSIYHGGFFKAQMRFPEDFPFSSPPQFRFTPAIYHPNVYRDGRLCISILHQSETWSPVQTVESSVLISSIVSSLLEDPNINSPANVDAAVDYRRKNPEQYKQRVKMEVERSKQDIPKGFIMP

Radius of gyration: 15.93 Å; Cα contacts (8 Å, |Δi|>4): 282; chains: 1; bounding box: 37×32×51 Å